Protein AF-A0A451BG75-F1 (afdb_monomer_lite)

Sequence (67 aa):
MTFDKEMFCKDVSECFENPIHKAFVNTKLRNDGEDIQVICDTGLAQLQQNFDDLVSSSRATQFVSAQ

pLDDT: mean 79.23, std 15.47, range [43.47, 95.56]

Structure (mmCIF, N/CA/C/O backbone):
data_AF-A0A451BG75-F1
#
_entry.id   AF-A0A451BG75-F1
#
loop_
_atom_site.group_PDB
_atom_site.id
_atom_site.type_symbol
_atom_site.label_atom_id
_atom_site.label_alt_id
_atom_site.label_comp_id
_atom_site.label_asym_id
_atom_site.label_entity_id
_atom_site.label_seq_id
_atom_site.pdbx_PDB_ins_code
_atom_site.Cartn_x
_atom_site.Cartn_y
_atom_site.Cartn_z
_atom_site.occupancy
_atom_site.B_iso_or_equiv
_atom_site.auth_seq_id
_atom_site.auth_comp_id
_atom_site.auth_asym_id
_atom_site.auth_atom_id
_atom_site.pdbx_PDB_model_num
ATOM 1 N N . MET A 1 1 ? 9.673 8.896 32.020 1.00 52.44 1 MET A N 1
ATOM 2 C CA . MET A 1 1 ? 8.487 8.178 31.513 1.00 52.44 1 MET A CA 1
ATOM 3 C C . MET A 1 1 ? 8.980 7.074 30.604 1.00 52.44 1 MET A C 1
ATOM 5 O O . MET A 1 1 ? 9.781 7.365 29.726 1.00 52.44 1 MET A O 1
ATOM 9 N N . THR A 1 2 ? 8.574 5.835 30.854 1.00 82.88 2 THR A N 1
ATOM 10 C CA . THR A 1 2 ? 8.893 4.689 29.992 1.00 82.88 2 THR A CA 1
ATOM 11 C C . THR A 1 2 ? 7.765 4.550 28.977 1.00 82.88 2 THR A C 1
ATOM 13 O O . THR A 1 2 ? 6.604 4.693 29.349 1.00 82.88 2 THR A O 1
ATOM 16 N N . PHE A 1 3 ? 8.093 4.337 27.704 1.00 81.62 3 PHE A N 1
ATOM 17 C CA . PHE A 1 3 ? 7.089 4.112 26.668 1.00 81.62 3 PHE A CA 1
ATOM 18 C C . PHE A 1 3 ? 6.353 2.795 26.938 1.00 81.62 3 PHE A C 1
ATOM 20 O O . PHE A 1 3 ? 6.985 1.741 27.011 1.00 81.62 3 PHE A O 1
ATOM 27 N N . ASP A 1 4 ? 5.033 2.873 27.086 1.00 90.25 4 ASP A N 1
ATOM 28 C CA . ASP A 1 4 ? 4.166 1.711 27.243 1.00 90.25 4 ASP A CA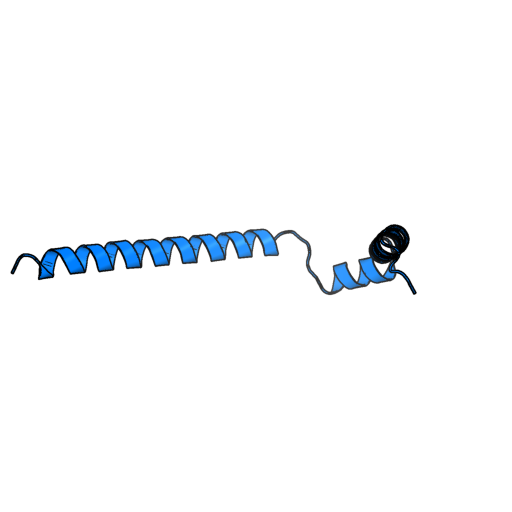 1
ATOM 29 C C . ASP A 1 4 ? 3.587 1.330 25.879 1.00 90.25 4 ASP A C 1
ATOM 31 O O . ASP A 1 4 ? 2.707 1.999 25.332 1.00 90.25 4 ASP A O 1
ATOM 35 N N . LYS A 1 5 ? 4.127 0.248 25.318 1.00 90.94 5 LYS A N 1
ATOM 36 C CA . LYS A 1 5 ? 3.726 -0.260 24.008 1.00 90.94 5 LYS A CA 1
ATOM 37 C C . LYS A 1 5 ? 2.283 -0.763 24.007 1.00 90.94 5 LYS A C 1
ATOM 39 O O . LYS A 1 5 ? 1.600 -0.588 23.004 1.00 90.94 5 LYS A O 1
ATOM 44 N N . GLU A 1 6 ? 1.828 -1.396 25.084 1.00 93.62 6 GLU A N 1
ATOM 45 C CA . GLU A 1 6 ? 0.484 -1.977 25.139 1.00 93.62 6 GLU A CA 1
ATOM 46 C C . GLU A 1 6 ? -0.568 -0.876 25.201 1.00 93.62 6 GLU A C 1
ATOM 48 O O . GLU A 1 6 ? -1.537 -0.905 24.440 1.00 93.62 6 GLU A O 1
ATOM 53 N N . MET A 1 7 ? -0.323 0.141 26.030 1.00 91.75 7 MET A N 1
ATOM 54 C CA . MET A 1 7 ? -1.189 1.313 26.114 1.00 91.75 7 MET A CA 1
ATOM 55 C C . MET A 1 7 ? -1.223 2.075 24.786 1.00 91.75 7 MET A C 1
ATOM 57 O O . MET A 1 7 ? -2.299 2.366 24.277 1.00 91.75 7 MET A O 1
ATOM 61 N N . PHE A 1 8 ? -0.066 2.288 24.151 1.00 92.62 8 PHE A N 1
ATOM 62 C CA . PHE A 1 8 ? -0.006 2.914 22.829 1.00 92.62 8 PHE A CA 1
ATOM 63 C C . PHE A 1 8 ? -0.795 2.127 21.769 1.00 92.62 8 PHE A C 1
ATOM 65 O O . PHE A 1 8 ? -1.570 2.707 21.011 1.00 92.62 8 PHE A O 1
ATOM 72 N N . CYS A 1 9 ? -0.633 0.801 21.710 1.00 92.56 9 CYS A N 1
ATOM 73 C CA . CYS A 1 9 ? -1.376 -0.038 20.768 1.00 92.56 9 CYS A CA 1
ATOM 74 C C . CYS A 1 9 ? -2.890 0.015 21.013 1.00 92.56 9 CYS A C 1
ATOM 76 O O . CYS A 1 9 ? -3.666 0.016 20.052 1.00 92.56 9 CYS A O 1
ATOM 78 N N . LYS A 1 10 ? -3.312 0.075 22.280 1.00 94.75 10 LYS A N 1
ATOM 79 C CA . LYS A 1 10 ? -4.717 0.223 22.651 1.00 94.75 10 LYS A CA 1
ATOM 80 C C . LYS A 1 10 ? -5.272 1.575 22.200 1.00 94.75 10 LYS A C 1
ATOM 82 O O . LYS A 1 10 ? -6.276 1.589 21.494 1.00 94.75 10 LYS A O 1
ATOM 87 N N . ASP A 1 11 ? -4.585 2.672 22.507 1.00 90.81 11 ASP A N 1
ATOM 88 C CA . ASP A 1 11 ? -5.003 4.031 22.133 1.00 90.81 11 ASP A CA 1
ATOM 89 C C . ASP A 1 11 ? -5.128 4.190 20.609 1.00 90.81 11 ASP A C 1
ATOM 91 O O . ASP A 1 11 ? -6.082 4.778 20.097 1.00 90.81 11 ASP A O 1
ATOM 95 N N . VAL A 1 12 ? -4.185 3.611 19.859 1.00 90.19 12 VAL A N 1
ATOM 96 C CA . VAL A 1 12 ? -4.230 3.578 18.391 1.00 90.19 12 VAL A CA 1
ATOM 97 C C . VAL A 1 12 ? -5.442 2.789 17.891 1.00 90.19 12 VAL A C 1
ATOM 99 O O . VAL A 1 12 ? -6.140 3.245 16.986 1.00 90.19 12 VAL A O 1
ATOM 102 N N . SER A 1 13 ? -5.727 1.633 18.491 1.00 91.31 13 SER A N 1
ATOM 103 C CA . SER A 1 13 ? -6.877 0.805 18.105 1.00 91.31 13 SER A CA 1
ATOM 104 C C . SER A 1 13 ? -8.204 1.517 18.388 1.00 91.31 13 SER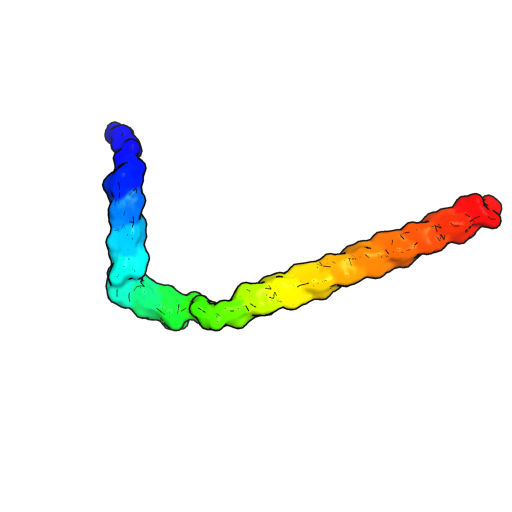 A C 1
ATOM 106 O O . SER A 1 13 ? -9.093 1.530 17.540 1.00 91.31 13 SER A O 1
ATOM 108 N N . GLU A 1 14 ? -8.327 2.178 19.541 1.00 92.38 14 GLU A N 1
ATOM 109 C CA . GLU A 1 14 ? -9.508 2.976 19.895 1.00 92.38 14 GLU A CA 1
ATOM 110 C C . GLU A 1 14 ? -9.697 4.176 18.957 1.00 92.38 14 GLU A C 1
ATOM 112 O O . GLU A 1 14 ? -10.825 4.502 18.582 1.00 92.38 14 GLU A O 1
ATOM 117 N N . CYS A 1 15 ? -8.603 4.804 18.516 1.00 90.88 15 CYS A N 1
ATOM 118 C CA . CYS A 1 15 ? -8.643 5.865 17.513 1.00 90.88 15 CYS A CA 1
ATOM 119 C C . CYS A 1 15 ? -9.210 5.363 16.175 1.00 90.88 15 CYS A C 1
ATOM 121 O O . CYS A 1 15 ? -10.077 6.020 15.598 1.00 90.88 15 CYS A O 1
ATOM 123 N N . PHE A 1 16 ? -8.795 4.179 15.710 1.00 85.94 16 PHE A N 1
ATOM 124 C CA . PHE A 1 16 ? -9.326 3.591 14.476 1.00 85.94 16 PHE A CA 1
ATOM 125 C C . PHE A 1 16 ? -10.802 3.198 14.583 1.00 85.94 16 PHE A C 1
ATOM 127 O O . PHE A 1 16 ? -11.537 3.302 13.601 1.00 85.94 16 PHE A O 1
ATOM 134 N N . GLU A 1 17 ? -11.261 2.802 15.771 1.00 90.69 17 GLU A N 1
ATOM 135 C CA . GLU A 1 17 ? -12.668 2.487 16.026 1.00 90.69 17 GLU A CA 1
ATOM 136 C C . GLU A 1 17 ? -13.553 3.728 16.227 1.00 90.69 17 GLU A C 1
A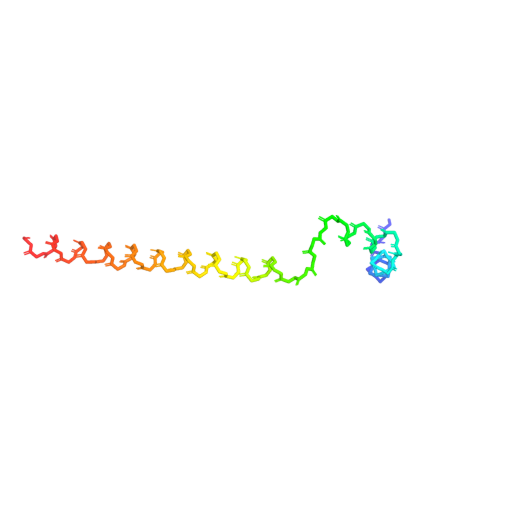TOM 138 O O . GLU A 1 17 ? -14.780 3.634 16.127 1.00 90.69 17 GLU A O 1
ATOM 143 N N . ASN A 1 18 ? -12.956 4.905 16.441 1.00 92.31 18 ASN A N 1
ATOM 144 C CA . ASN A 1 18 ? -13.678 6.148 16.674 1.00 92.31 18 ASN A CA 1
ATOM 145 C C . ASN A 1 18 ? -14.572 6.521 15.465 1.00 92.31 18 ASN A C 1
ATOM 147 O O . ASN A 1 18 ? -14.067 6.688 14.349 1.00 92.31 18 ASN A O 1
ATOM 151 N N . PRO A 1 19 ? -15.890 6.740 15.658 1.00 91.81 19 PRO A N 1
ATOM 152 C CA . PRO A 1 19 ? -16.811 7.078 14.571 1.00 91.81 19 PRO A CA 1
ATOM 153 C C . PRO A 1 19 ? -16.432 8.342 13.789 1.00 91.81 19 PRO A C 1
ATOM 155 O O . PRO A 1 19 ? -16.653 8.405 12.582 1.00 91.81 19 PRO A O 1
ATOM 158 N N . ILE A 1 20 ? -15.840 9.339 14.455 1.00 89.38 20 ILE A N 1
ATOM 159 C CA . ILE A 1 20 ? -15.376 10.582 13.823 1.00 89.38 20 ILE A CA 1
ATOM 160 C C . ILE A 1 20 ? -14.169 10.291 12.932 1.00 89.38 20 ILE A C 1
ATOM 162 O O . ILE A 1 20 ? -14.117 10.774 11.803 1.00 89.38 20 ILE A O 1
ATOM 166 N N . HIS A 1 21 ? -13.227 9.471 13.408 1.00 86.69 21 HIS A N 1
ATOM 167 C CA . HIS A 1 21 ? -12.079 9.045 12.610 1.00 86.69 21 HIS A CA 1
ATOM 168 C C . HIS A 1 21 ? -12.535 8.256 11.377 1.00 86.69 21 HIS A C 1
ATOM 170 O O . HIS A 1 21 ? -12.153 8.597 10.260 1.00 86.69 21 HIS A O 1
ATOM 176 N N . LYS A 1 22 ? -13.434 7.278 11.550 1.00 85.25 22 LYS A N 1
ATOM 177 C CA . LYS A 1 22 ? -14.017 6.504 10.440 1.00 85.25 22 LYS A CA 1
ATOM 178 C C . LYS A 1 22 ? -14.742 7.392 9.426 1.00 85.25 22 LYS A C 1
ATOM 180 O O . LYS A 1 22 ? -14.541 7.236 8.225 1.00 85.25 22 LYS A O 1
ATOM 185 N N . ALA A 1 23 ? -15.547 8.352 9.885 1.00 85.81 23 ALA A N 1
ATOM 186 C CA . ALA A 1 23 ? -16.232 9.299 9.005 1.00 85.81 23 ALA A CA 1
ATOM 187 C C . ALA A 1 23 ? -15.250 10.214 8.253 1.00 85.81 23 ALA A C 1
ATOM 189 O O . ALA A 1 23 ? -15.424 10.466 7.061 1.00 85.81 23 ALA A O 1
ATOM 190 N N . PHE A 1 24 ? -14.195 10.690 8.919 1.00 85.62 24 PHE A N 1
ATOM 191 C CA . PHE A 1 24 ? -13.147 11.488 8.286 1.00 85.62 24 PHE A CA 1
ATOM 192 C C . PHE A 1 24 ? -12.396 10.689 7.215 1.00 85.62 24 PHE A C 1
ATOM 194 O O . PHE A 1 24 ? -12.263 11.159 6.088 1.00 85.62 24 PHE A O 1
ATOM 201 N N . VAL A 1 25 ? -11.962 9.465 7.531 1.00 80.56 25 VAL A N 1
ATOM 202 C CA . VAL A 1 25 ? -11.293 8.574 6.573 1.00 80.56 25 VAL A CA 1
ATOM 203 C C . VAL A 1 25 ? -12.207 8.309 5.381 1.00 80.56 25 VAL A C 1
ATOM 205 O O . VAL A 1 25 ? -11.813 8.617 4.267 1.00 80.56 25 VAL A O 1
ATOM 208 N N . ASN A 1 26 ? -13.457 7.892 5.592 1.00 76.88 26 ASN A N 1
ATOM 209 C CA . ASN A 1 26 ? -14.391 7.609 4.494 1.00 76.88 26 ASN A CA 1
ATOM 210 C C . ASN A 1 26 ? -14.701 8.824 3.601 1.00 76.88 26 ASN A C 1
ATOM 212 O O . ASN A 1 26 ? -15.081 8.656 2.445 1.00 76.88 26 ASN A O 1
ATOM 216 N N . THR A 1 27 ? -14.578 10.049 4.120 1.00 80.19 27 THR A N 1
ATOM 217 C CA . THR A 1 27 ? -14.842 11.278 3.350 1.00 80.19 27 THR A CA 1
ATOM 218 C C . THR A 1 27 ? -13.605 11.851 2.662 1.00 80.19 27 THR A C 1
ATOM 220 O O . THR A 1 27 ? -13.749 12.647 1.733 1.00 80.19 27 THR A O 1
ATOM 223 N N . LYS A 1 28 ? -12.396 11.494 3.110 1.00 74.25 28 LYS A N 1
ATOM 224 C CA . LYS A 1 28 ? -11.129 12.060 2.612 1.00 74.25 28 LYS A CA 1
ATOM 225 C C . LYS A 1 28 ? -10.244 11.061 1.886 1.00 74.25 28 LYS A C 1
ATOM 227 O O . LYS A 1 28 ? -9.519 11.457 0.981 1.00 74.25 28 LYS A O 1
ATOM 232 N N . LEU A 1 29 ? -10.302 9.801 2.284 1.00 67.88 29 LEU A N 1
ATOM 233 C CA . LEU A 1 29 ? -9.551 8.694 1.723 1.00 67.88 29 LEU A CA 1
ATOM 234 C C . LEU A 1 29 ? -10.583 7.747 1.117 1.00 67.88 29 LEU A C 1
ATOM 236 O O . LEU A 1 29 ? -11.300 7.049 1.835 1.00 67.88 29 LEU A O 1
ATOM 240 N N . ARG A 1 30 ? -10.698 7.758 -0.213 1.00 59.72 30 ARG A N 1
ATOM 241 C CA . ARG A 1 30 ? -11.459 6.739 -0.937 1.00 59.72 30 ARG A CA 1
ATOM 242 C C . ARG A 1 30 ? -10.725 5.412 -0.774 1.00 59.72 30 ARG A C 1
ATOM 244 O O . ARG A 1 30 ? -9.881 5.052 -1.571 1.00 59.72 30 ARG A O 1
ATOM 251 N N . ASN A 1 31 ? -11.000 4.705 0.314 1.00 59.56 31 ASN A N 1
ATOM 252 C CA . ASN A 1 31 ? -10.436 3.382 0.551 1.00 59.56 31 ASN A CA 1
ATOM 253 C C . ASN A 1 31 ? -11.348 2.315 -0.079 1.00 59.56 31 ASN A C 1
ATOM 255 O O . ASN A 1 31 ? -11.840 1.418 0.600 1.00 59.56 31 ASN A O 1
ATOM 259 N N . ASP A 1 32 ? -11.656 2.489 -1.366 1.00 63.69 32 ASP A N 1
ATOM 260 C CA . ASP A 1 32 ? -12.535 1.623 -2.166 1.00 63.69 32 ASP A CA 1
ATOM 261 C C . ASP A 1 32 ? -11.769 0.510 -2.902 1.00 63.69 32 ASP A C 1
ATOM 263 O O . ASP A 1 32 ? -12.376 -0.347 -3.541 1.00 63.69 32 ASP A O 1
ATOM 267 N N . GLY A 1 33 ? -10.440 0.486 -2.772 1.00 61.72 33 GLY A N 1
ATOM 268 C CA . GLY A 1 33 ? -9.574 -0.471 -3.452 1.00 61.72 33 GLY A CA 1
ATOM 269 C C . GLY A 1 33 ? -9.228 -0.087 -4.894 1.00 61.72 33 GLY A C 1
ATOM 270 O O . GLY A 1 33 ? -8.359 -0.746 -5.467 1.00 61.72 33 GLY A O 1
ATOM 271 N N . GLU A 1 34 ? -9.804 0.988 -5.460 1.00 62.59 3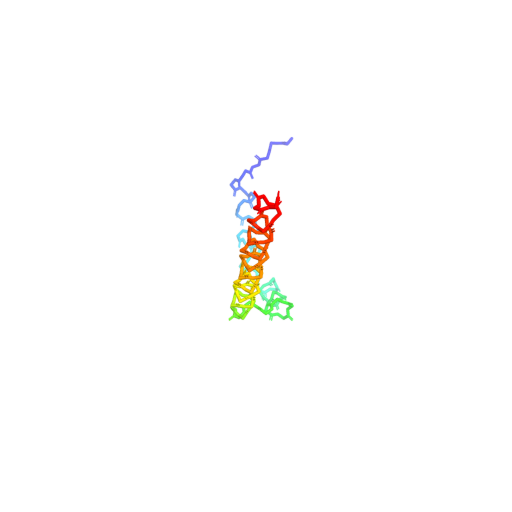4 GLU A N 1
ATOM 272 C CA . GLU A 1 34 ? -9.360 1.523 -6.758 1.00 62.59 34 GLU A CA 1
ATOM 273 C C . GLU A 1 34 ? -7.906 1.988 -6.670 1.00 62.59 34 GLU A C 1
ATOM 275 O O . GLU A 1 34 ? -7.121 1.696 -7.568 1.00 62.59 34 GLU A O 1
ATOM 280 N N . ASP A 1 35 ? -7.506 2.603 -5.552 1.00 69.56 35 ASP A N 1
ATOM 281 C CA . ASP A 1 35 ? -6.126 3.048 -5.330 1.00 69.56 35 ASP A CA 1
ATOM 282 C C . ASP A 1 35 ? -5.121 1.892 -5.449 1.00 69.56 35 ASP A C 1
ATOM 284 O O . ASP A 1 35 ? -4.045 2.060 -6.019 1.00 69.56 35 ASP A O 1
ATOM 288 N N . ILE A 1 36 ? -5.474 0.692 -4.973 1.00 77.00 36 ILE A N 1
ATOM 289 C CA . ILE A 1 36 ? -4.599 -0.486 -5.068 1.00 77.00 36 ILE A CA 1
ATOM 290 C C . ILE A 1 36 ? -4.489 -0.946 -6.522 1.00 77.00 36 ILE A C 1
ATOM 292 O O . ILE A 1 36 ? -3.380 -1.199 -6.992 1.00 77.00 36 ILE A O 1
ATOM 296 N N . GLN A 1 37 ? -5.610 -1.017 -7.244 1.00 77.06 37 GLN A N 1
ATOM 297 C CA . GLN A 1 37 ? -5.609 -1.391 -8.659 1.00 77.06 37 GLN A CA 1
ATOM 298 C C . GLN A 1 37 ? -4.798 -0.388 -9.492 1.00 77.06 37 GLN A C 1
ATOM 300 O O . GLN A 1 37 ? -3.930 -0.793 -10.259 1.00 77.06 37 GLN A O 1
ATOM 305 N N . VAL A 1 38 ? -4.996 0.915 -9.272 1.00 80.00 38 VAL A N 1
ATOM 306 C CA . VAL A 1 38 ? -4.264 1.993 -9.954 1.00 80.00 38 VAL A CA 1
ATOM 307 C C . VAL A 1 38 ? -2.766 1.942 -9.644 1.00 80.00 38 VAL A C 1
ATOM 309 O O . VAL A 1 38 ? -1.945 2.109 -10.551 1.00 80.00 38 VAL A O 1
ATOM 312 N N . ILE A 1 39 ? -2.379 1.673 -8.392 1.00 79.50 39 ILE A N 1
ATOM 313 C CA . ILE A 1 39 ? -0.972 1.485 -8.004 1.00 79.50 39 ILE A CA 1
ATOM 314 C C . ILE A 1 39 ? -0.373 0.273 -8.729 1.00 79.50 39 ILE A C 1
ATOM 316 O O . ILE A 1 39 ? 0.737 0.366 -9.258 1.00 79.50 39 ILE A O 1
ATOM 320 N N . CYS A 1 40 ? -1.097 -0.848 -8.783 1.00 83.75 40 CYS A N 1
ATOM 321 C CA . CYS A 1 40 ? -0.653 -2.054 -9.478 1.00 83.75 40 CYS A CA 1
ATOM 322 C C . CYS A 1 40 ? -0.496 -1.826 -10.987 1.00 83.75 40 CYS A C 1
ATOM 324 O O . CYS A 1 40 ? 0.539 -2.193 -11.547 1.00 83.75 40 CYS A O 1
ATOM 326 N N . ASP A 1 41 ? -1.466 -1.175 -11.629 1.00 90.44 41 ASP A N 1
ATOM 327 C CA . ASP A 1 41 ? -1.436 -0.872 -13.062 1.00 90.44 41 ASP A CA 1
ATOM 328 C C . ASP A 1 41 ? -0.275 0.072 -13.405 1.00 90.44 41 ASP A C 1
ATOM 330 O O . ASP A 1 41 ? 0.475 -0.167 -14.354 1.00 90.44 41 ASP A O 1
ATOM 334 N N . THR A 1 42 ? -0.062 1.101 -12.579 1.00 88.62 42 THR A N 1
ATOM 335 C CA . THR A 1 42 ? 1.072 2.027 -12.720 1.00 88.62 42 THR A CA 1
ATOM 336 C C . THR A 1 42 ? 2.407 1.294 -12.578 1.00 88.62 42 THR A C 1
ATOM 338 O O . THR A 1 42 ? 3.319 1.487 -13.384 1.00 88.62 42 THR A O 1
ATOM 341 N N . GLY A 1 43 ? 2.524 0.416 -11.578 1.00 92.38 43 GLY A N 1
ATOM 342 C CA . GLY A 1 43 ? 3.728 -0.381 -11.351 1.00 92.38 43 GLY A CA 1
ATOM 343 C C . GLY A 1 43 ? 4.041 -1.334 -12.508 1.00 92.38 43 GLY A C 1
ATOM 344 O O . GLY A 1 43 ? 5.196 -1.434 -12.923 1.00 92.38 43 GLY A O 1
ATOM 345 N N . LEU A 1 44 ? 3.022 -1.995 -13.067 1.00 95.44 44 LEU A N 1
ATOM 346 C CA . LEU A 1 44 ? 3.165 -2.875 -14.230 1.00 95.44 44 LEU A CA 1
ATOM 347 C C . LEU A 1 44 ? 3.619 -2.110 -15.476 1.00 95.44 44 LEU A C 1
ATOM 349 O O . LEU A 1 44 ? 4.541 -2.558 -16.159 1.00 95.44 44 LEU A O 1
ATOM 353 N N . ALA A 1 45 ? 3.022 -0.948 -15.749 1.00 93.62 45 ALA A N 1
ATOM 354 C CA . ALA A 1 45 ? 3.414 -0.112 -16.881 1.00 93.62 45 ALA A CA 1
ATOM 355 C C . ALA A 1 45 ? 4.883 0.337 -16.775 1.00 93.62 45 ALA A C 1
ATOM 357 O O . ALA A 1 45 ? 5.633 0.238 -17.747 1.00 93.62 45 ALA A O 1
ATOM 358 N N . GLN A 1 46 ? 5.321 0.752 -15.581 1.00 93.06 46 GLN A N 1
ATOM 359 C CA . GLN A 1 46 ? 6.710 1.154 -1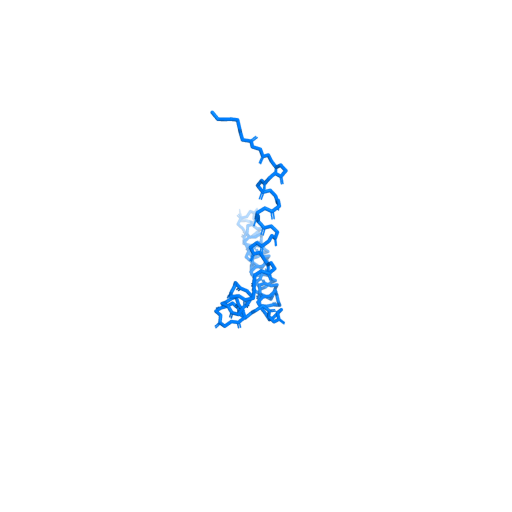5.350 1.00 93.06 46 GLN A CA 1
ATOM 360 C C . GLN A 1 46 ? 7.688 -0.020 -15.495 1.00 93.06 46 GLN A C 1
ATOM 362 O O . GLN A 1 46 ? 8.774 0.145 -16.051 1.00 93.06 46 GLN A O 1
ATOM 367 N N . LEU A 1 47 ? 7.316 -1.210 -15.011 1.00 93.31 47 LEU A N 1
ATOM 368 C CA . LEU A 1 47 ? 8.128 -2.415 -15.173 1.00 93.31 47 LEU A CA 1
ATOM 369 C C . LEU A 1 47 ? 8.316 -2.757 -16.656 1.00 93.31 47 LEU A C 1
ATOM 371 O O . LEU A 1 47 ? 9.440 -3.033 -17.074 1.00 93.31 47 LEU A O 1
ATOM 375 N N . GLN A 1 48 ? 7.232 -2.712 -17.436 1.00 95.56 48 GLN A N 1
ATOM 376 C CA . GLN A 1 48 ? 7.264 -2.982 -18.872 1.00 95.56 48 GLN A CA 1
ATOM 377 C C . GLN A 1 48 ? 8.180 -1.991 -19.597 1.00 95.56 48 GLN A C 1
ATOM 379 O O . GLN A 1 48 ? 9.062 -2.409 -20.342 1.00 95.56 48 GLN A O 1
ATOM 384 N N . GLN A 1 49 ? 8.039 -0.695 -19.311 1.00 94.62 49 GLN A N 1
ATOM 385 C CA . GLN A 1 49 ? 8.898 0.333 -19.892 1.00 94.62 49 GLN A CA 1
ATOM 3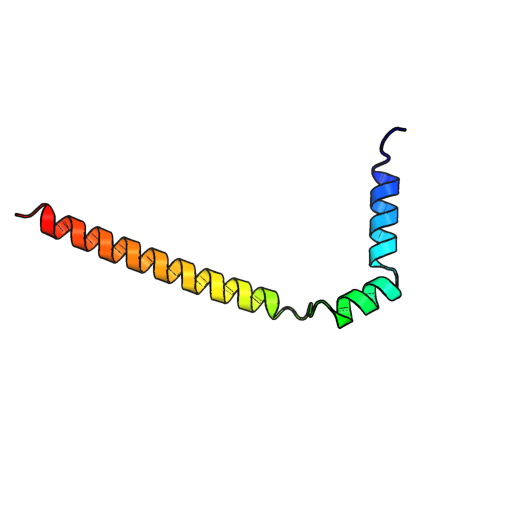86 C C . GLN A 1 49 ? 10.381 0.088 -19.579 1.00 94.62 49 GLN A C 1
ATOM 388 O O . GLN A 1 49 ? 11.211 0.073 -20.484 1.00 94.62 49 GLN A O 1
ATOM 393 N N . ASN A 1 50 ? 10.714 -0.183 -18.314 1.00 91.88 50 ASN A N 1
ATOM 394 C CA . ASN A 1 50 ? 12.094 -0.456 -17.911 1.00 91.88 50 ASN A CA 1
ATOM 395 C C . ASN A 1 50 ? 12.664 -1.702 -18.609 1.00 91.88 50 ASN A C 1
ATOM 397 O O . ASN A 1 50 ? 13.851 -1.748 -18.937 1.00 91.88 50 ASN A O 1
ATOM 401 N N . PHE A 1 51 ? 11.833 -2.726 -18.819 1.00 91.81 51 PHE A N 1
ATOM 402 C CA . PHE A 1 51 ? 12.230 -3.929 -19.541 1.00 91.81 51 PHE A CA 1
ATOM 403 C C . PHE A 1 51 ? 12.512 -3.631 -21.018 1.00 91.81 51 PHE A C 1
ATOM 405 O O . PHE A 1 51 ? 13.542 -4.060 -21.540 1.00 91.81 51 PHE A O 1
ATOM 412 N N . ASP A 1 52 ? 11.652 -2.856 -21.677 1.00 91.44 52 ASP A N 1
ATOM 413 C CA . ASP A 1 52 ? 11.831 -2.464 -23.077 1.00 91.44 52 ASP A CA 1
ATOM 414 C C . ASP A 1 52 ? 13.076 -1.579 -23.269 1.00 91.44 52 ASP A C 1
ATOM 416 O O . ASP A 1 52 ? 13.845 -1.772 -24.220 1.00 91.44 52 ASP A O 1
ATOM 420 N N . ASP A 1 53 ? 13.354 -0.679 -22.325 1.00 90.69 53 ASP A N 1
ATOM 421 C CA . ASP A 1 53 ? 14.578 0.130 -22.288 1.00 90.69 53 ASP A CA 1
ATOM 422 C C . ASP A 1 53 ? 15.832 -0.742 -22.102 1.00 90.69 53 ASP A C 1
ATOM 424 O O . ASP A 1 53 ? 16.852 -0.554 -22.773 1.00 90.69 53 ASP A O 1
ATOM 428 N N . LEU A 1 54 ? 15.770 -1.760 -21.238 1.00 83.94 54 LEU A N 1
ATOM 429 C CA . LEU A 1 54 ? 16.871 -2.706 -21.039 1.00 83.94 54 LEU A CA 1
ATOM 430 C C . LEU A 1 54 ? 17.125 -3.560 -22.291 1.00 83.94 54 LEU A C 1
ATOM 432 O O . LEU A 1 54 ? 18.270 -3.762 -22.697 1.00 83.94 54 LEU A O 1
ATOM 436 N N . VAL A 1 55 ? 16.068 -4.059 -22.931 1.00 84.25 55 VAL A N 1
ATOM 437 C CA . VAL A 1 55 ? 16.183 -4.862 -24.155 1.00 84.25 55 VAL A CA 1
ATOM 438 C C . VAL A 1 55 ? 16.697 -4.015 -25.318 1.00 84.25 55 VAL A C 1
ATOM 440 O O . VAL A 1 55 ? 17.562 -4.468 -26.072 1.00 84.25 55 VAL A O 1
ATOM 443 N N . SER A 1 56 ? 16.204 -2.787 -25.472 1.00 82.69 56 SER A N 1
ATOM 444 C CA . SER A 1 56 ? 16.648 -1.881 -26.535 1.00 82.69 56 SER A CA 1
ATOM 445 C C . SER A 1 56 ? 18.101 -1.433 -26.339 1.00 82.69 56 SER A C 1
ATOM 447 O O . SER A 1 56 ? 18.882 -1.474 -27.293 1.00 82.69 56 SER A O 1
ATOM 449 N N . SER A 1 57 ? 18.512 -1.114 -25.109 1.00 76.50 57 SER A N 1
ATOM 450 C CA . SER A 1 57 ? 19.908 -0.788 -24.778 1.00 76.50 57 SER A CA 1
ATOM 451 C C . SER A 1 57 ? 20.854 -1.991 -24.915 1.00 76.50 57 SER A C 1
ATOM 453 O O . SER A 1 57 ? 21.971 -1.856 -25.426 1.00 76.50 57 SER A O 1
ATOM 455 N N . SER A 1 58 ? 20.405 -3.200 -24.563 1.00 66.06 58 SER A N 1
ATOM 456 C CA . SER A 1 58 ? 21.162 -4.440 -24.783 1.00 66.06 58 SER A CA 1
ATOM 457 C C . SER A 1 58 ? 21.369 -4.730 -26.277 1.00 66.06 58 SER A C 1
ATOM 459 O O . SER A 1 58 ? 22.484 -5.053 -26.697 1.00 66.06 58 SER A O 1
ATOM 461 N N . ARG A 1 59 ? 20.336 -4.527 -27.108 1.00 58.00 59 ARG A N 1
ATOM 462 C CA . ARG A 1 59 ? 20.432 -4.651 -28.573 1.00 58.00 59 ARG A CA 1
ATOM 463 C C . ARG A 1 59 ? 21.346 -3.596 -29.190 1.00 58.00 59 ARG A C 1
ATOM 465 O O . ARG A 1 59 ? 22.120 -3.934 -30.079 1.00 58.00 59 ARG A O 1
ATOM 472 N N . ALA A 1 60 ? 21.316 -2.356 -28.703 1.00 55.59 60 ALA A N 1
ATOM 473 C CA . ALA A 1 60 ? 22.238 -1.313 -29.154 1.00 55.59 60 ALA A CA 1
ATOM 474 C C . ALA A 1 60 ? 23.707 -1.692 -28.885 1.00 55.59 60 ALA A C 1
ATOM 476 O O . ALA A 1 60 ? 24.573 -1.442 -29.717 1.00 55.59 60 ALA A O 1
ATOM 477 N N . THR A 1 61 ? 23.985 -2.376 -27.772 1.00 49.28 61 THR A N 1
ATOM 478 C CA . THR A 1 61 ? 25.350 -2.768 -27.383 1.00 49.28 61 THR A CA 1
ATOM 479 C C . THR A 1 61 ? 25.939 -3.868 -28.285 1.00 49.28 61 THR A C 1
ATOM 481 O O . THR A 1 61 ? 27.139 -3.853 -28.568 1.00 49.28 61 THR A O 1
ATOM 484 N N . GLN A 1 62 ? 25.113 -4.787 -28.805 1.00 48.12 62 GLN A N 1
ATOM 485 C CA . GLN A 1 62 ? 25.558 -5.866 -29.706 1.00 48.12 62 GLN A CA 1
ATOM 486 C C . GLN A 1 62 ? 25.981 -5.376 -31.102 1.00 48.12 62 GLN A C 1
ATOM 488 O O . GLN A 1 62 ? 26.804 -6.021 -31.745 1.00 48.12 62 GLN A O 1
ATOM 493 N N . PHE A 1 63 ? 25.473 -4.232 -31.570 1.00 49.12 63 PHE A N 1
ATOM 494 C CA . PHE A 1 63 ? 25.863 -3.667 -32.870 1.00 49.12 63 PHE A CA 1
ATOM 495 C C . PHE A 1 63 ? 27.156 -2.841 -32.822 1.00 49.12 63 PHE A C 1
ATOM 497 O O . PHE A 1 63 ? 27.816 -2.702 -33.847 1.00 49.12 63 PHE A O 1
ATOM 504 N N . VAL A 1 64 ? 27.552 -2.328 -31.652 1.00 50.06 64 VAL A N 1
ATOM 505 C CA . VAL A 1 64 ? 28.796 -1.542 -31.501 1.00 50.06 64 VAL A CA 1
ATOM 506 C C . VAL A 1 64 ? 30.016 -2.440 -31.264 1.00 50.06 64 VAL A C 1
ATOM 508 O O . VAL A 1 64 ? 31.136 -2.045 -31.551 1.00 50.06 64 VAL A O 1
ATOM 511 N N . SER A 1 65 ? 29.817 -3.671 -30.786 1.00 46.28 65 SER A N 1
ATOM 512 C CA . SER A 1 65 ? 30.894 -4.656 -30.575 1.00 46.28 65 SER A CA 1
ATOM 513 C C . SER A 1 65 ? 31.134 -5.591 -31.775 1.00 46.28 65 SER A C 1
ATOM 515 O O . SER A 1 65 ? 31.986 -6.473 -31.699 1.00 46.28 65 SER A O 1
ATOM 517 N N . ALA A 1 66 ? 30.407 -5.389 -32.880 1.00 45.62 66 ALA A N 1
ATOM 518 C CA . ALA A 1 66 ? 30.549 -6.129 -34.138 1.00 45.62 66 ALA A CA 1
ATOM 519 C C . ALA A 1 66 ? 31.128 -5.280 -35.297 1.00 45.62 66 ALA A C 1
ATOM 521 O O . ALA A 1 66 ? 31.061 -5.715 -36.448 1.00 45.62 66 ALA A O 1
ATOM 522 N N . GLN A 1 67 ? 31.672 -4.088 -35.008 1.00 43.47 67 GLN A N 1
ATOM 523 C CA . GLN A 1 67 ? 32.425 -3.249 -35.956 1.00 43.47 67 GLN A CA 1
ATOM 524 C C . GLN A 1 67 ? 33.921 -3.257 -35.650 1.00 43.47 67 GLN A C 1
ATOM 526 O O . GLN A 1 67 ? 34.274 -3.211 -34.451 1.00 43.47 67 GLN A O 1
#

Secondary structure (DSSP, 8-state):
----HHHHHHHHHHHHH-HHHHHHHHHHS--SSHHHHHHHHHHHHHHHHHHHHHHHHHHHHHHHTT-

Organism: NCBI:txid2138164

Foldseek 3Di:
DDDDPVVVVVVVVVCCVDPVNVVCCVVPPVPVCVVVVVVVVVVVVVVVVVVVVVVVVVVVVVVVVVD

Radius of gyration: 24.35 Å; chains: 1; bounding box: 49×18×68 Å